Protein AF-A0AAN7VE85-F1 (afdb_monomer)

InterPro domains:
  IPR000631 ATP/ADP-dependent (S)-NAD(P)H-hydrate dehydratase [PS51383] (1-93)
  IPR029056 Ribokinase-like [G3DSA:3.40.1190.20] (1-93)
  IPR029056 Ribokinase-like [SSF53613] (7-92)

Nearest PDB structures (foldseek):
  6efx-assembly1_A  TM=7.517E-01  e=6.570E-04  Cryptococcus neoformans H99
  6efw-assembly1_A  TM=7.274E-01  e=9.504E-04  Cryptococcus neoformans H99
  7zd6-assembly1_o  TM=4.239E-01  e=7.136E+00  Ovis aries
  7zdm-assembly1_o  TM=4.217E-01  e=6.710E+00  Ovis aries

Sequence (97 aa):
MDYAKTIKVVGGGSGRRCGGQGDLLSGALATFYTWALQHGMEPDVPHDDRAMIACFAACRLTRECNARGFLKKGRGMVCSDMIEEIPYVFRDQFELH

Solvent-accessible surface area (backbone atoms only — not comparable to full-atom values): 5718 Å² total; per-residue (Å²): 132,84,75,79,86,77,84,82,86,77,80,61,40,63,97,73,83,44,74,60,51,66,56,55,32,52,53,40,24,54,51,42,33,52,55,44,63,69,53,69,82,61,96,84,62,93,67,90,52,46,66,59,52,13,49,50,52,16,52,51,52,47,22,39,14,37,27,55,25,32,74,76,44,47,91,73,41,46,38,68,50,25,58,72,32,42,68,62,48,44,42,75,74,75,63,74,128

Organism: NCBI:txid417401

Radius of gyration: 15.01 Å; Cα contacts (8 Å, |Δi|>4): 90; chains: 1; bounding box: 34×30×45 Å

Mean predicted aligned error: 4.86 Å

Foldseek 3Di:
DDDPDDDDADDFADPEDAPCLVVQLVVQLVVQLVVLVVPPDDPPDPDDCSSVVSNNRSVQLSRNLNRVLCVVQPNNRHVVSSVVCNVVSCCVPPVDD

Structure (mmCIF, N/CA/C/O backbone):
data_AF-A0AAN7VE85-F1
#
_entry.id   AF-A0AAN7VE85-F1
#
loop_
_atom_site.group_PDB
_atom_site.id
_atom_site.type_symbol
_atom_site.label_atom_id
_atom_site.label_alt_id
_atom_site.label_comp_id
_atom_site.label_asym_id
_atom_site.label_entity_id
_atom_site.label_seq_id
_atom_site.pdbx_PDB_ins_code
_atom_site.Cartn_x
_atom_site.Cartn_y
_atom_site.Cartn_z
_atom_site.occupancy
_atom_site.B_iso_or_equiv
_atom_site.auth_seq_id
_atom_site.auth_comp_id
_atom_site.auth_asym_id
_atom_site.auth_atom_id
_atom_site.pdbx_PDB_model_num
ATOM 1 N N . MET A 1 1 ? -3.638 1.507 -32.297 1.00 38.88 1 MET A N 1
ATOM 2 C CA . MET A 1 1 ? -4.084 2.079 -31.012 1.00 38.88 1 MET A CA 1
ATOM 3 C C . MET A 1 1 ? -4.008 0.954 -30.008 1.00 38.88 1 MET A C 1
ATOM 5 O O . MET A 1 1 ? -4.843 0.061 -30.075 1.00 38.88 1 MET A O 1
ATOM 9 N N . ASP A 1 2 ? -2.963 0.933 -29.184 1.00 50.06 2 ASP A N 1
ATOM 10 C CA . ASP A 1 2 ? -2.843 -0.060 -28.122 1.00 50.06 2 ASP A CA 1
ATOM 11 C C . ASP A 1 2 ? -4.017 0.091 -27.160 1.00 50.06 2 ASP A C 1
ATOM 13 O O . ASP A 1 2 ? -4.265 1.163 -26.605 1.00 50.06 2 ASP A O 1
ATOM 17 N N . TYR A 1 3 ? -4.784 -0.984 -27.017 1.00 51.22 3 TYR A N 1
ATOM 18 C CA . TYR A 1 3 ? -5.818 -1.090 -26.003 1.00 51.22 3 TYR A CA 1
ATOM 19 C C . TYR A 1 3 ? -5.121 -0.918 -24.649 1.00 51.22 3 TYR A C 1
ATOM 21 O O . TYR A 1 3 ? -4.214 -1.685 -24.331 1.00 51.22 3 TYR A O 1
ATOM 29 N N . ALA A 1 4 ? -5.492 0.094 -23.862 1.00 67.06 4 ALA A N 1
ATOM 30 C CA . ALA A 1 4 ? -4.892 0.311 -22.549 1.00 67.06 4 ALA A CA 1
ATOM 31 C C . ALA A 1 4 ? -5.040 -0.967 -21.698 1.00 67.06 4 ALA A C 1
ATOM 33 O O . ALA A 1 4 ? -6.150 -1.326 -21.287 1.00 67.06 4 ALA A O 1
ATOM 34 N N . LYS A 1 5 ? -3.929 -1.681 -21.465 1.00 75.69 5 LYS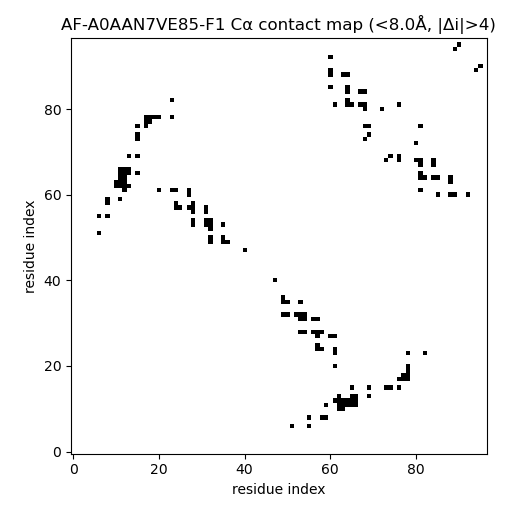 A N 1
ATOM 35 C CA . LYS A 1 5 ? -3.886 -2.917 -20.673 1.00 75.69 5 LYS A CA 1
ATOM 36 C C . LYS A 1 5 ? -4.364 -2.597 -19.259 1.00 75.69 5 LYS A C 1
ATOM 38 O O . LYS A 1 5 ? -3.665 -1.958 -18.481 1.00 75.69 5 LYS A O 1
ATOM 43 N N . THR A 1 6 ? -5.586 -3.012 -18.940 1.00 85.38 6 THR A N 1
ATOM 44 C CA . THR A 1 6 ? -6.225 -2.727 -17.652 1.00 85.38 6 THR A CA 1
ATOM 45 C C . THR A 1 6 ? -6.223 -3.984 -16.799 1.00 85.38 6 THR A C 1
ATOM 47 O O . THR A 1 6 ? -6.744 -5.017 -17.214 1.00 85.38 6 THR A O 1
ATOM 50 N N . ILE A 1 7 ? -5.679 -3.890 -15.585 1.00 88.81 7 ILE A N 1
ATOM 51 C CA . ILE A 1 7 ? -5.706 -4.978 -14.605 1.00 88.81 7 ILE A CA 1
ATOM 52 C C . ILE A 1 7 ? -6.652 -4.583 -13.475 1.00 88.81 7 ILE A C 1
ATOM 54 O O . ILE A 1 7 ? -6.475 -3.554 -12.822 1.00 88.81 7 ILE A O 1
ATOM 58 N N . LYS A 1 8 ? -7.673 -5.408 -13.233 1.00 90.38 8 LYS A N 1
ATOM 59 C CA . LYS A 1 8 ? -8.623 -5.197 -12.139 1.00 90.38 8 LYS A CA 1
ATOM 60 C C . LYS A 1 8 ? -8.128 -5.904 -10.883 1.00 90.38 8 LYS A C 1
ATOM 62 O O . LYS A 1 8 ? -8.006 -7.124 -10.859 1.00 90.38 8 LYS A O 1
ATOM 67 N N . VAL A 1 9 ? -7.936 -5.150 -9.806 1.00 90.44 9 VAL A N 1
ATOM 68 C CA . VAL A 1 9 ? -7.691 -5.737 -8.483 1.00 90.44 9 VAL A CA 1
ATOM 69 C C . VAL A 1 9 ? -9.019 -6.250 -7.921 1.00 90.44 9 VAL A C 1
ATOM 71 O O . VAL A 1 9 ? -9.969 -5.483 -7.740 1.00 90.44 9 VAL A O 1
ATOM 74 N N . VAL A 1 10 ? -9.108 -7.545 -7.629 1.00 88.88 10 VAL A N 1
ATOM 75 C CA . VAL A 1 10 ? -10.300 -8.182 -7.039 1.00 88.88 10 VAL A CA 1
ATOM 76 C C . VAL A 1 10 ? -10.081 -8.386 -5.537 1.00 88.88 10 VAL A C 1
ATOM 78 O O . VAL A 1 10 ? -8.961 -8.655 -5.118 1.00 88.88 10 VAL A O 1
ATOM 81 N N . GLY A 1 11 ? -11.135 -8.246 -4.726 1.00 87.38 11 GLY A N 1
ATOM 82 C CA . GLY A 1 11 ? -11.080 -8.451 -3.268 1.00 87.38 11 GLY A CA 1
ATOM 83 C C . GLY A 1 11 ? -10.386 -7.331 -2.476 1.00 87.38 11 GLY A C 1
ATOM 84 O O . GLY A 1 11 ? -9.729 -6.467 -3.048 1.00 87.38 11 GLY A O 1
ATOM 85 N N . GLY A 1 12 ? -10.571 -7.325 -1.156 1.00 88.88 12 GLY A N 1
ATOM 86 C CA . GLY A 1 12 ? -10.065 -6.279 -0.262 1.00 88.88 12 GLY A CA 1
ATOM 87 C C . GLY A 1 12 ? -10.825 -4.946 -0.354 1.00 88.88 12 GLY A C 1
ATOM 88 O O . GLY A 1 12 ? -11.741 -4.750 -1.161 1.00 88.88 12 GLY A O 1
ATOM 89 N N . GLY A 1 13 ? -10.404 -3.987 0.460 1.00 90.88 13 GLY A N 1
ATOM 90 C CA . GLY A 1 13 ? -11.058 -2.702 0.667 1.00 90.88 13 GLY A CA 1
ATOM 91 C C . GLY A 1 13 ? -12.355 -2.815 1.470 1.00 90.88 13 GLY A C 1
ATOM 92 O O . GLY A 1 13 ? -12.807 -3.895 1.841 1.00 90.88 13 GLY A O 1
ATOM 93 N N . SER A 1 14 ? -12.973 -1.669 1.714 1.00 92.00 14 SER A N 1
ATOM 94 C CA . SER A 1 14 ? -14.245 -1.532 2.416 1.00 92.00 14 SER A CA 1
ATOM 95 C C . SER A 1 14 ? -14.963 -0.263 1.947 1.00 92.00 14 SER A C 1
ATOM 97 O O . SER A 1 14 ? -14.413 0.543 1.192 1.00 92.00 14 SER A O 1
ATOM 99 N N . GLY A 1 15 ? -16.190 -0.045 2.428 1.00 89.62 15 GLY A N 1
ATOM 100 C CA . GLY A 1 15 ? -16.916 1.211 2.208 1.00 89.62 15 GLY A CA 1
ATOM 101 C C . GLY A 1 15 ? -16.329 2.418 2.958 1.00 89.62 15 GLY A C 1
ATOM 102 O O . GLY A 1 15 ? -16.837 3.530 2.815 1.00 89.62 15 GLY A O 1
ATOM 103 N N . ARG A 1 16 ? -15.283 2.233 3.777 1.00 90.19 16 ARG A N 1
ATOM 104 C CA . ARG A 1 16 ? -14.698 3.293 4.603 1.00 90.19 16 ARG A CA 1
ATOM 105 C C . ARG A 1 16 ? -13.554 4.004 3.887 1.00 90.19 16 ARG A C 1
ATOM 107 O O . ARG A 1 16 ? -12.591 3.385 3.438 1.00 90.19 16 ARG A O 1
ATOM 114 N N . ARG A 1 17 ? -13.639 5.339 3.859 1.00 87.62 17 ARG A N 1
ATOM 115 C CA . ARG A 1 17 ?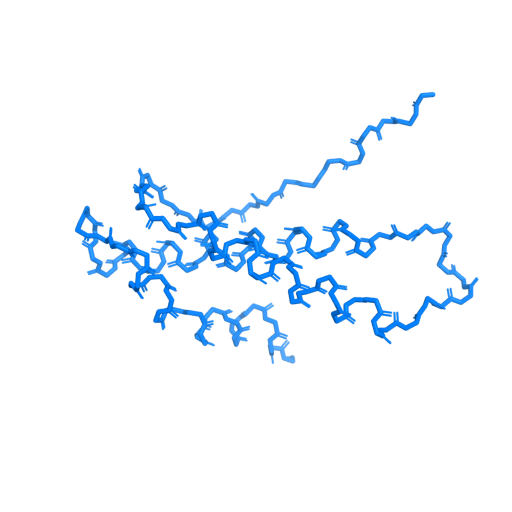 -12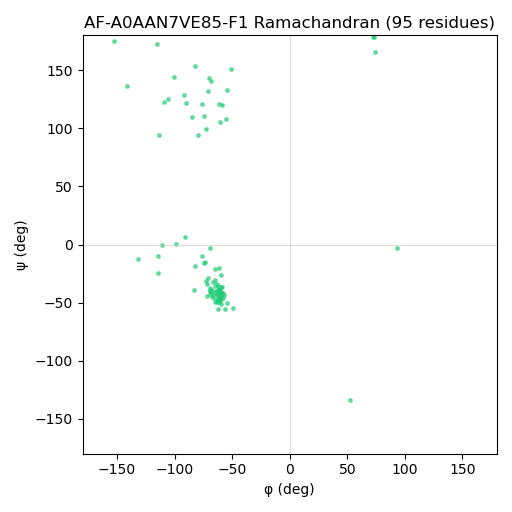.604 6.240 3.331 1.00 87.62 17 ARG A CA 1
ATOM 116 C C . ARG A 1 17 ? -11.966 7.094 4.430 1.00 87.62 17 ARG A C 1
ATOM 118 O O . ARG A 1 17 ? -12.505 8.146 4.761 1.00 87.62 17 ARG A O 1
ATOM 125 N N . CYS A 1 18 ? -10.848 6.670 5.010 1.00 89.38 18 CYS A N 1
ATOM 126 C CA . CYS A 1 18 ? -10.074 7.523 5.917 1.00 89.38 18 CYS A CA 1
ATOM 127 C C . CYS A 1 18 ? -9.135 8.477 5.150 1.00 89.38 18 CYS A C 1
ATOM 129 O O . CYS A 1 18 ? -8.748 8.210 4.008 1.00 89.38 18 CYS A O 1
ATOM 131 N N . GLY A 1 19 ? -8.806 9.619 5.764 1.00 94.25 19 GLY A N 1
ATOM 132 C CA . GLY A 1 19 ? -7.779 10.529 5.247 1.00 94.25 19 GLY A CA 1
ATOM 133 C C . GLY A 1 19 ? -6.396 9.885 5.366 1.00 94.25 19 GLY A C 1
ATOM 134 O O . GLY A 1 19 ? -6.150 9.191 6.347 1.00 94.25 19 GLY A O 1
ATOM 135 N N . GLY A 1 20 ? -5.534 10.072 4.364 1.00 94.19 20 GLY A N 1
ATOM 136 C CA . GLY A 1 20 ? -4.178 9.501 4.315 1.00 94.19 20 GLY A CA 1
ATOM 137 C C . GLY A 1 20 ? -4.041 8.155 3.587 1.00 94.19 20 GLY A C 1
ATOM 138 O O . GLY A 1 20 ? -2.937 7.654 3.416 1.00 94.19 20 GLY A O 1
ATOM 139 N N . GLN A 1 21 ? -5.133 7.547 3.107 1.00 94.88 21 GLN 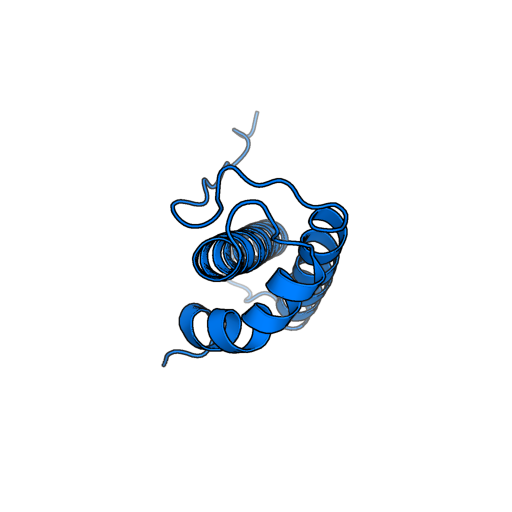A N 1
ATOM 140 C CA . GLN A 1 21 ? -5.048 6.274 2.362 1.00 94.88 21 GLN A CA 1
ATOM 141 C C . GLN A 1 21 ? -4.307 6.392 1.028 1.00 94.88 21 GLN A C 1
ATOM 143 O O . GLN A 1 21 ? -3.717 5.419 0.566 1.00 94.88 21 GLN A O 1
ATOM 148 N N . GLY A 1 22 ? -4.383 7.566 0.393 1.00 96.44 22 GLY A N 1
ATOM 149 C CA . GLY A 1 22 ? -3.641 7.851 -0.832 1.00 96.44 22 GLY A CA 1
ATOM 150 C C . GLY A 1 22 ? -2.134 7.859 -0.591 1.00 96.44 22 GLY A C 1
ATOM 151 O O . GLY A 1 22 ? -1.401 7.361 -1.435 1.00 96.44 22 GLY A O 1
ATOM 152 N N . ASP A 1 23 ? -1.699 8.330 0.581 1.00 97.81 23 ASP A N 1
ATOM 153 C CA . ASP A 1 23 ? -0.288 8.350 0.976 1.00 97.81 23 ASP A CA 1
ATOM 154 C C . ASP A 1 23 ? 0.236 6.933 1.224 1.00 97.81 23 ASP A C 1
ATOM 156 O O . ASP A 1 23 ? 1.335 6.587 0.798 1.00 97.81 23 ASP A O 1
ATOM 160 N N . LEU A 1 24 ? -0.585 6.070 1.838 1.00 97.12 24 LEU A N 1
ATOM 161 C CA . LEU A 1 24 ? -0.250 4.651 1.963 1.00 97.12 24 LEU A CA 1
ATOM 162 C C . LEU A 1 24 ? -0.087 3.992 0.584 1.00 97.12 24 LEU A C 1
ATOM 164 O O . LEU A 1 24 ? 0.859 3.236 0.368 1.00 97.12 24 LEU A O 1
ATOM 168 N N . LEU A 1 25 ? -1.003 4.272 -0.349 1.00 97.75 25 LEU A N 1
ATOM 169 C CA . LEU A 1 25 ? -0.947 3.726 -1.705 1.00 97.75 25 LEU A CA 1
ATOM 170 C C . LEU A 1 25 ? 0.278 4.222 -2.477 1.00 97.75 25 LEU A C 1
ATOM 172 O O . LEU A 1 25 ? 0.960 3.419 -3.110 1.00 97.75 25 LEU A O 1
ATOM 176 N N . SER A 1 26 ? 0.552 5.527 -2.449 1.00 98.00 26 SER A N 1
ATOM 177 C CA . SER A 1 26 ? 1.675 6.121 -3.179 1.00 98.00 26 SER A CA 1
ATOM 178 C C . SER A 1 26 ? 3.020 5.680 -2.604 1.00 98.00 26 SER A C 1
ATOM 180 O O . SER A 1 26 ? 3.922 5.356 -3.375 1.00 98.00 26 SER A O 1
ATOM 182 N N . GLY A 1 27 ? 3.132 5.573 -1.276 1.00 98.12 27 GLY A N 1
ATOM 183 C CA . GLY A 1 27 ? 4.303 5.011 -0.606 1.00 98.12 27 GLY A CA 1
ATOM 184 C C . GLY A 1 27 ? 4.557 3.563 -1.022 1.00 98.12 27 GLY A C 1
ATOM 185 O O . GLY A 1 27 ? 5.648 3.240 -1.486 1.00 98.12 27 GLY A O 1
ATOM 186 N N . ALA A 1 28 ? 3.530 2.708 -0.956 1.00 98.19 28 ALA A N 1
ATOM 187 C CA . ALA A 1 28 ? 3.637 1.317 -1.394 1.00 98.19 28 ALA A CA 1
ATOM 188 C C . ALA A 1 28 ? 4.008 1.200 -2.882 1.00 98.19 28 ALA A C 1
ATOM 190 O O . ALA A 1 28 ? 4.865 0.395 -3.243 1.00 98.19 28 ALA A O 1
ATOM 191 N N . LEU A 1 29 ? 3.402 2.020 -3.746 1.00 98.38 29 LEU A N 1
ATOM 192 C CA . LEU A 1 29 ? 3.709 2.057 -5.177 1.00 98.38 29 LEU A CA 1
ATOM 193 C C . LEU A 1 29 ? 5.171 2.419 -5.433 1.00 98.38 29 LEU A C 1
ATOM 195 O O . LEU A 1 29 ? 5.836 1.729 -6.204 1.00 98.38 29 LEU A O 1
ATOM 199 N N . ALA A 1 30 ? 5.677 3.467 -4.782 1.00 98.25 30 ALA A N 1
ATOM 200 C CA . ALA A 1 30 ? 7.067 3.881 -4.927 1.00 98.25 30 ALA A CA 1
ATOM 201 C C . ALA A 1 30 ? 8.032 2.759 -4.509 1.00 98.25 30 ALA A C 1
ATOM 203 O O . ALA A 1 30 ? 8.995 2.479 -5.226 1.00 98.25 30 ALA A O 1
ATOM 204 N N . THR A 1 31 ? 7.743 2.073 -3.399 1.00 97.56 31 THR A N 1
ATOM 205 C CA . THR A 1 31 ? 8.534 0.931 -2.923 1.00 97.56 31 THR A CA 1
ATOM 206 C C . THR A 1 31 ? 8.522 -0.224 -3.922 1.00 97.56 31 THR A C 1
ATOM 208 O O . THR A 1 31 ? 9.586 -0.628 -4.390 1.00 97.56 31 THR A O 1
ATOM 211 N N . PHE A 1 32 ? 7.341 -0.717 -4.311 1.00 97.31 32 PHE A N 1
ATOM 212 C CA . PHE A 1 32 ? 7.235 -1.842 -5.244 1.00 97.31 32 PHE A CA 1
ATOM 213 C C . PHE A 1 32 ? 7.842 -1.527 -6.608 1.00 97.31 32 PHE A C 1
ATOM 215 O O . PHE A 1 32 ? 8.491 -2.386 -7.200 1.00 97.31 32 PHE A O 1
ATOM 222 N N . TYR A 1 33 ? 7.667 -0.302 -7.108 1.00 96.88 33 TYR A N 1
ATOM 223 C CA . TYR A 1 33 ? 8.235 0.082 -8.393 1.00 96.88 33 TYR A CA 1
ATOM 224 C C . TYR A 1 33 ? 9.760 0.161 -8.332 1.00 96.88 33 TYR A C 1
ATOM 226 O O . TYR A 1 33 ? 10.431 -0.350 -9.224 1.00 96.88 33 TYR A O 1
ATOM 234 N N . THR A 1 34 ? 10.320 0.705 -7.249 1.00 97.06 34 THR A N 1
ATOM 235 C CA . THR A 1 34 ? 11.775 0.726 -7.043 1.00 97.06 34 THR A CA 1
ATOM 236 C C . THR A 1 34 ? 12.352 -0.689 -7.009 1.00 97.06 34 THR A C 1
ATOM 238 O O . THR A 1 34 ? 13.336 -0.957 -7.693 1.00 97.06 34 THR A O 1
ATOM 241 N N . TRP A 1 35 ? 11.723 -1.614 -6.278 1.00 95.38 35 TRP A N 1
ATOM 242 C CA . TRP A 1 35 ? 12.153 -3.017 -6.249 1.00 95.38 35 TRP A CA 1
ATOM 243 C C . TRP A 1 35 ? 12.040 -3.692 -7.617 1.00 95.38 35 TRP A C 1
ATOM 245 O O . TRP A 1 35 ? 12.956 -4.397 -8.035 1.00 95.38 35 TRP A O 1
ATOM 255 N N . ALA A 1 36 ? 10.960 -3.428 -8.356 1.00 93.31 36 ALA A N 1
ATOM 256 C CA . ALA A 1 36 ? 10.795 -3.950 -9.708 1.00 93.31 36 ALA A CA 1
ATOM 257 C C . ALA A 1 36 ? 11.883 -3.433 -10.664 1.00 93.31 36 ALA A C 1
ATOM 259 O O . ALA A 1 36 ? 12.338 -4.177 -11.524 1.00 93.31 36 ALA A O 1
ATOM 260 N N . LEU A 1 37 ? 12.329 -2.181 -10.518 1.00 92.19 37 LEU A N 1
ATOM 261 C CA . LEU A 1 37 ? 13.421 -1.620 -11.320 1.00 92.19 37 LEU A CA 1
ATOM 262 C C . LEU A 1 37 ? 14.796 -2.209 -10.964 1.00 92.19 37 LEU A C 1
ATOM 264 O O . LEU A 1 37 ? 15.668 -2.254 -11.831 1.00 92.19 37 LEU A O 1
ATOM 268 N N . GLN A 1 38 ? 14.995 -2.649 -9.717 1.00 92.38 38 GLN A N 1
ATOM 269 C CA . GLN A 1 38 ? 16.239 -3.285 -9.259 1.00 92.38 38 GLN A CA 1
ATOM 270 C C . GLN A 1 38 ? 16.412 -4.705 -9.809 1.00 92.38 38 GLN A C 1
ATOM 272 O O . GLN A 1 38 ? 17.539 -5.126 -10.066 1.00 92.38 38 GLN A O 1
ATOM 277 N N . HIS A 1 39 ? 15.311 -5.423 -10.036 1.00 83.62 39 HIS A N 1
ATOM 278 C CA . HIS A 1 39 ? 15.319 -6.625 -10.861 1.00 83.62 39 HIS A CA 1
ATOM 279 C C . HIS A 1 39 ? 15.475 -6.197 -12.327 1.00 83.62 39 HIS A C 1
ATOM 281 O O . HIS A 1 39 ? 14.532 -5.722 -12.961 1.00 83.62 39 HIS A O 1
ATOM 287 N N . GLY A 1 40 ? 16.701 -6.284 -12.852 1.00 76.94 40 GLY A N 1
ATOM 288 C CA . GLY A 1 40 ? 16.986 -5.991 -14.259 1.00 76.94 40 GLY A CA 1
ATOM 289 C C . GLY A 1 40 ? 16.043 -6.751 -15.198 1.00 76.94 40 GLY A C 1
ATOM 290 O O . GLY A 1 40 ? 15.551 -7.823 -14.852 1.00 76.94 40 GLY A O 1
ATOM 291 N N . MET A 1 41 ? 15.762 -6.191 -16.377 1.00 78.31 41 MET A N 1
ATOM 292 C CA . MET A 1 41 ? 14.906 -6.885 -17.341 1.00 78.31 41 MET A CA 1
ATOM 293 C C . MET A 1 41 ? 15.645 -8.083 -17.928 1.00 78.31 41 MET A C 1
ATOM 295 O O . MET A 1 41 ? 16.790 -7.945 -18.366 1.00 78.31 41 MET A O 1
ATOM 299 N N . GLU A 1 42 ? 14.983 -9.235 -17.964 1.00 78.38 42 GLU A N 1
ATOM 300 C CA . GLU A 1 42 ? 15.513 -10.387 -18.681 1.00 78.38 42 GLU A CA 1
ATOM 301 C C . GLU A 1 42 ? 15.444 -10.131 -20.202 1.00 78.38 42 GLU A C 1
ATOM 303 O O . GLU A 1 42 ? 14.507 -9.473 -20.672 1.00 78.38 42 GLU A O 1
ATOM 308 N N . PRO A 1 43 ? 16.440 -10.586 -20.987 1.00 77.62 43 PRO A N 1
ATOM 309 C CA . PRO A 1 43 ? 16.557 -10.252 -22.413 1.00 77.62 43 PRO A CA 1
ATOM 310 C C . PRO A 1 43 ? 15.379 -10.722 -23.279 1.00 77.62 43 PRO A C 1
ATOM 312 O O . PRO A 1 43 ? 15.197 -10.239 -24.394 1.00 77.62 43 PRO A O 1
ATOM 315 N N . ASP A 1 44 ? 14.615 -11.689 -22.784 1.00 81.50 44 ASP A N 1
ATOM 316 C CA . ASP A 1 44 ? 13.506 -12.377 -23.435 1.00 81.50 44 ASP A CA 1
ATOM 317 C C . ASP A 1 44 ? 12.125 -11.833 -23.038 1.00 81.50 44 ASP A C 1
ATOM 319 O O . ASP A 1 44 ? 11.118 -12.298 -23.574 1.00 81.50 44 ASP A O 1
ATOM 323 N N . VAL A 1 45 ? 12.051 -10.818 -22.168 1.00 76.25 45 VAL A N 1
ATOM 324 C CA . VAL A 1 45 ? 10.791 -10.152 -21.808 1.00 76.25 45 VAL A CA 1
ATOM 325 C C . VAL A 1 45 ? 10.471 -9.054 -22.838 1.00 76.25 45 VAL A C 1
ATOM 327 O O . VAL A 1 45 ? 11.129 -8.013 -22.860 1.00 76.25 45 VAL A O 1
ATOM 330 N N . PRO A 1 46 ? 9.441 -9.226 -23.691 1.00 73.69 46 PRO A N 1
ATOM 331 C CA . PRO A 1 46 ? 9.176 -8.319 -24.813 1.00 73.69 46 PRO A CA 1
ATOM 332 C C . PRO A 1 46 ? 8.572 -6.968 -24.396 1.00 73.69 46 PRO A C 1
ATOM 334 O O . PRO A 1 46 ? 8.566 -6.028 -25.195 1.00 73.69 46 PRO A O 1
ATOM 337 N N . HIS A 1 47 ? 8.048 -6.853 -23.169 1.00 80.19 47 HIS A N 1
ATOM 338 C CA . HIS A 1 47 ? 7.357 -5.661 -22.674 1.00 80.19 47 HIS A CA 1
ATOM 339 C C . HIS A 1 47 ? 7.692 -5.363 -21.210 1.00 80.19 47 HIS A C 1
ATOM 341 O O . HIS A 1 47 ? 7.660 -6.252 -20.362 1.00 80.19 47 HIS A O 1
ATOM 347 N N . ASP A 1 48 ? 7.939 -4.090 -20.899 1.00 86.19 48 ASP A N 1
ATOM 348 C CA . ASP A 1 48 ? 8.165 -3.637 -19.527 1.00 86.19 48 ASP A CA 1
ATOM 349 C C . ASP A 1 48 ? 6.836 -3.466 -18.772 1.00 86.19 48 ASP A C 1
ATOM 351 O O . ASP A 1 48 ? 6.182 -2.424 -18.832 1.00 86.19 48 ASP A O 1
ATOM 355 N N . ASP A 1 49 ? 6.434 -4.508 -18.045 1.00 88.62 49 ASP A N 1
ATOM 356 C CA . ASP A 1 49 ? 5.232 -4.509 -17.206 1.00 88.62 49 ASP A CA 1
ATOM 357 C C . ASP A 1 49 ? 5.505 -4.065 -15.750 1.00 88.62 49 ASP A C 1
ATOM 359 O O . ASP A 1 49 ? 4.597 -4.106 -14.913 1.00 88.62 49 ASP A O 1
ATOM 363 N N . ARG A 1 50 ? 6.722 -3.611 -15.403 1.00 91.12 50 ARG A N 1
ATOM 364 C CA . ARG A 1 50 ? 7.113 -3.328 -14.003 1.00 91.12 50 ARG A CA 1
ATOM 365 C C . ARG A 1 50 ? 6.217 -2.294 -13.332 1.00 91.12 50 ARG A C 1
ATOM 367 O O . ARG A 1 50 ? 5.808 -2.480 -12.186 1.00 91.12 50 ARG A O 1
ATOM 374 N N . ALA A 1 51 ? 5.858 -1.234 -14.055 1.00 92.44 51 ALA A N 1
ATOM 375 C CA . ALA A 1 51 ? 4.941 -0.212 -13.552 1.00 92.44 51 ALA A CA 1
ATOM 376 C C . ALA A 1 51 ? 3.545 -0.791 -13.263 1.00 92.44 51 ALA A C 1
ATOM 378 O O . ALA A 1 51 ? 2.940 -0.471 -12.239 1.00 92.44 51 ALA A O 1
ATOM 379 N N . MET A 1 52 ? 3.048 -1.684 -14.124 1.00 92.44 52 MET A N 1
ATOM 380 C CA . MET A 1 52 ? 1.746 -2.333 -13.947 1.00 92.44 52 MET A CA 1
ATOM 381 C C . MET A 1 52 ? 1.751 -3.308 -12.769 1.00 92.44 52 MET A C 1
ATOM 383 O O . MET A 1 52 ? 0.809 -3.307 -11.973 1.00 92.44 52 MET A O 1
ATOM 387 N N . ILE A 1 53 ? 2.819 -4.096 -12.620 1.00 92.62 53 ILE A N 1
ATOM 388 C CA . ILE A 1 53 ? 3.009 -5.020 -11.494 1.00 92.62 53 ILE A CA 1
ATOM 389 C C . ILE A 1 53 ? 3.067 -4.240 -10.177 1.00 92.62 53 ILE A C 1
ATOM 391 O O . ILE A 1 53 ? 2.34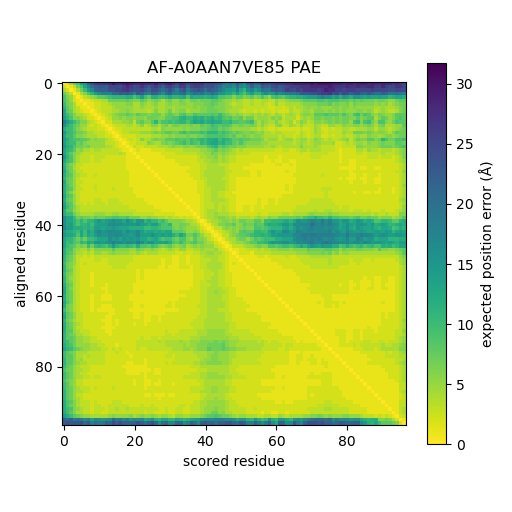5 -4.570 -9.235 1.00 92.62 53 ILE A O 1
ATOM 395 N N . ALA A 1 54 ? 3.850 -3.159 -10.126 1.00 95.69 54 ALA A N 1
ATOM 396 C CA . ALA A 1 54 ? 3.951 -2.307 -8.946 1.00 95.69 54 ALA A CA 1
ATOM 397 C C . ALA A 1 54 ? 2.608 -1.648 -8.587 1.00 95.69 54 ALA A C 1
ATOM 399 O O . ALA A 1 54 ? 2.202 -1.670 -7.424 1.00 95.69 54 ALA A O 1
ATOM 400 N N . CYS A 1 55 ? 1.872 -1.132 -9.580 1.00 96.06 55 CYS A N 1
ATOM 401 C CA . CYS A 1 55 ? 0.520 -0.598 -9.385 1.00 96.06 55 CYS A CA 1
ATOM 402 C C . CYS A 1 55 ? -0.433 -1.647 -8.806 1.00 96.06 55 CYS A C 1
ATOM 404 O O . CYS A 1 55 ? -1.176 -1.354 -7.865 1.00 96.06 55 CYS A O 1
ATOM 406 N N . PHE A 1 56 ? -0.411 -2.866 -9.347 1.00 95.88 56 PHE A N 1
ATOM 407 C CA . PHE A 1 56 ? -1.249 -3.960 -8.869 1.00 95.88 56 PHE A CA 1
ATOM 408 C C . PHE A 1 56 ? -0.915 -4.334 -7.420 1.00 95.88 56 PHE A C 1
ATOM 410 O O . PHE A 1 56 ? -1.822 -4.390 -6.586 1.00 95.88 56 PHE A O 1
ATOM 417 N N . ALA A 1 57 ? 0.370 -4.534 -7.109 1.00 96.44 57 ALA A N 1
ATOM 418 C CA . ALA A 1 57 ? 0.841 -4.895 -5.774 1.00 96.44 57 ALA A CA 1
ATOM 419 C C . ALA A 1 57 ? 0.488 -3.821 -4.733 1.00 96.44 57 ALA A C 1
ATOM 421 O O . ALA A 1 57 ? -0.095 -4.137 -3.694 1.00 96.44 57 ALA A O 1
ATOM 422 N N . ALA A 1 58 ? 0.732 -2.545 -5.047 1.00 97.81 58 ALA A N 1
ATOM 423 C CA . ALA A 1 58 ? 0.383 -1.423 -4.178 1.00 97.81 58 ALA A CA 1
ATOM 424 C C . ALA A 1 58 ? -1.128 -1.352 -3.918 1.00 97.81 58 ALA A C 1
ATOM 426 O O . ALA A 1 58 ? -1.566 -1.287 -2.769 1.00 97.81 58 ALA A O 1
ATOM 427 N N . CYS A 1 59 ? -1.945 -1.450 -4.973 1.00 96.94 59 CYS A N 1
ATOM 428 C CA . CYS A 1 59 ? -3.399 -1.465 -4.834 1.00 96.94 59 CYS A CA 1
ATOM 429 C C . CYS A 1 59 ? -3.883 -2.654 -3.996 1.00 96.94 59 CYS A C 1
ATOM 431 O O . CYS A 1 59 ? -4.809 -2.501 -3.196 1.00 96.94 59 CYS A O 1
ATOM 433 N N . ARG A 1 60 ? -3.285 -3.837 -4.172 1.00 97.06 60 ARG A N 1
ATOM 434 C CA . ARG A 1 60 ? -3.630 -5.040 -3.410 1.00 97.06 60 ARG A CA 1
ATOM 435 C C . ARG A 1 60 ? -3.304 -4.866 -1.927 1.00 97.06 60 ARG A C 1
ATOM 437 O O . ARG A 1 60 ? -4.197 -5.072 -1.108 1.00 97.06 60 ARG A O 1
ATOM 444 N N . LEU A 1 61 ? -2.089 -4.415 -1.604 1.00 97.75 61 LEU A N 1
ATOM 445 C CA . LEU A 1 61 ? -1.646 -4.139 -0.234 1.00 97.75 61 LEU A CA 1
ATOM 446 C C . LEU A 1 61 ? -2.579 -3.129 0.448 1.00 97.75 61 LEU A C 1
ATOM 448 O O . LEU A 1 61 ? -3.179 -3.436 1.475 1.00 97.75 61 LEU A O 1
ATOM 452 N N . THR A 1 62 ? -2.778 -1.949 -0.151 1.00 97.62 62 THR A N 1
ATOM 453 C CA . THR A 1 62 ? -3.606 -0.885 0.442 1.00 97.62 62 THR A CA 1
ATOM 454 C C . THR A 1 62 ? -5.047 -1.333 0.667 1.00 97.62 62 THR A C 1
ATOM 456 O O . THR A 1 62 ? -5.642 -1.022 1.702 1.00 97.62 62 THR A O 1
ATOM 459 N N . ARG A 1 63 ? -5.636 -2.059 -0.290 1.00 97.19 63 ARG A N 1
ATOM 460 C CA . ARG A 1 63 ? -7.008 -2.555 -0.153 1.00 97.19 63 ARG A CA 1
ATOM 461 C C . ARG A 1 63 ? -7.115 -3.593 0.952 1.00 97.19 63 ARG A C 1
ATOM 463 O O . ARG A 1 63 ? -8.056 -3.528 1.735 1.00 97.19 63 ARG A O 1
ATOM 470 N N . GLU A 1 64 ? -6.181 -4.522 1.045 1.00 97.38 64 GLU A N 1
ATOM 471 C CA . GLU A 1 64 ? -6.232 -5.553 2.077 1.00 97.38 64 GLU A CA 1
ATOM 472 C C . GLU A 1 64 ? -5.989 -4.966 3.481 1.00 97.38 64 GLU A C 1
ATOM 474 O O . GLU A 1 64 ? -6.749 -5.267 4.401 1.00 97.38 64 GLU A O 1
ATOM 479 N N . CYS A 1 65 ? -5.061 -4.010 3.628 1.00 97.88 65 CYS A N 1
ATOM 480 C CA . CYS A 1 65 ? -4.900 -3.225 4.861 1.00 97.88 65 CYS A CA 1
ATOM 481 C C . CYS A 1 65 ? -6.198 -2.501 5.250 1.00 97.88 65 CYS A C 1
ATOM 483 O O . CYS A 1 65 ? -6.605 -2.524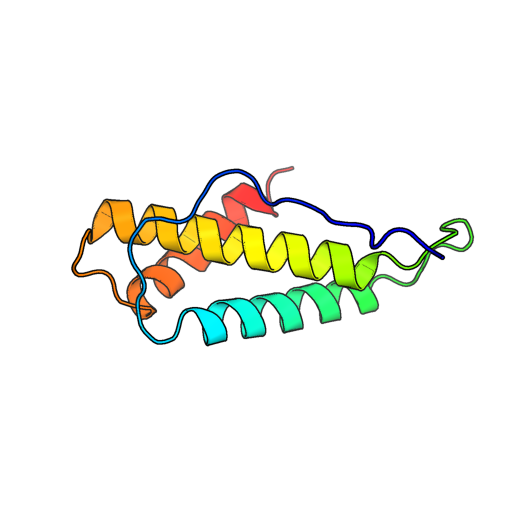 6.410 1.00 97.88 65 CYS A O 1
ATOM 485 N N . ASN A 1 66 ? -6.887 -1.891 4.280 1.00 97.75 66 ASN A N 1
ATOM 486 C CA . ASN A 1 66 ? -8.181 -1.251 4.515 1.00 97.75 66 ASN A CA 1
ATOM 487 C C . ASN A 1 66 ? -9.254 -2.259 4.959 1.00 97.75 66 ASN A C 1
ATOM 489 O O . ASN A 1 66 ? -9.999 -1.970 5.890 1.00 97.75 66 ASN A O 1
ATOM 493 N N . ALA A 1 67 ? -9.341 -3.432 4.325 1.00 97.56 67 ALA A N 1
ATOM 494 C CA . ALA A 1 67 ? -10.322 -4.453 4.692 1.00 97.56 67 ALA A CA 1
ATOM 495 C C . ALA A 1 67 ? -10.106 -4.957 6.124 1.00 97.56 67 ALA A C 1
ATOM 497 O O . ALA A 1 67 ? -11.056 -5.003 6.908 1.00 97.56 67 ALA A O 1
ATOM 498 N N . ARG A 1 68 ? -8.859 -5.282 6.484 1.00 97.44 68 ARG A N 1
ATOM 499 C CA . ARG A 1 68 ? -8.502 -5.775 7.822 1.00 97.44 68 ARG A CA 1
ATOM 500 C C . ARG A 1 68 ? -8.671 -4.703 8.893 1.00 97.44 68 ARG A C 1
ATOM 502 O O . ARG A 1 68 ? -9.302 -4.965 9.917 1.00 97.44 68 ARG A O 1
ATOM 509 N N . GLY A 1 69 ? -8.205 -3.482 8.632 1.00 97.44 69 GLY A N 1
ATOM 510 C CA . GLY A 1 69 ? -8.410 -2.348 9.533 1.00 97.44 69 GLY A CA 1
ATOM 511 C C . GLY A 1 69 ? -9.899 -2.060 9.747 1.00 97.44 69 GLY A C 1
ATOM 512 O O . GLY A 1 69 ? -10.347 -1.858 10.878 1.00 97.44 69 GLY A O 1
ATOM 513 N N . PHE A 1 70 ? -10.706 -2.133 8.683 1.00 97.81 70 PHE A N 1
ATOM 514 C CA . PHE A 1 70 ? -12.145 -1.901 8.768 1.00 97.81 70 PHE A CA 1
ATOM 515 C C . PHE A 1 70 ? -12.856 -3.016 9.531 1.00 97.81 70 PHE A C 1
ATOM 517 O O . PHE A 1 70 ? -13.762 -2.728 10.308 1.00 97.81 70 PHE A O 1
ATOM 524 N N . LEU A 1 71 ? -12.430 -4.271 9.372 1.00 97.12 71 LEU A N 1
ATOM 525 C CA . LEU A 1 71 ? -12.961 -5.386 10.154 1.00 97.12 71 LEU A CA 1
ATOM 526 C C . LEU A 1 71 ? -12.752 -5.169 11.663 1.00 97.12 71 LEU A C 1
ATOM 528 O O . LEU A 1 71 ? -13.634 -5.501 12.450 1.00 97.12 71 LEU A O 1
ATOM 532 N N . LYS A 1 72 ? -11.621 -4.572 12.065 1.00 97.31 72 LYS A N 1
ATOM 533 C CA . LYS A 1 72 ? -11.280 -4.319 13.477 1.00 97.31 72 LYS A CA 1
ATOM 534 C C . LYS A 1 72 ? -11.916 -3.048 14.048 1.00 97.31 72 LYS A C 1
ATOM 536 O O . LYS A 1 72 ? -12.309 -3.030 15.211 1.00 97.31 72 LYS A O 1
ATOM 541 N N . LYS A 1 73 ? -11.981 -1.968 13.265 1.00 97.31 73 LYS A N 1
ATOM 542 C CA . LYS A 1 73 ? -12.324 -0.613 13.751 1.00 97.31 73 LYS A CA 1
ATOM 543 C C . LYS A 1 73 ? -13.642 -0.073 13.191 1.00 97.31 73 LYS A C 1
ATOM 545 O O . LYS A 1 73 ? -14.133 0.972 13.627 1.00 97.31 73 LYS A O 1
ATOM 550 N N . GLY A 1 74 ? -14.223 -0.753 12.204 1.00 95.75 74 GLY A N 1
ATOM 551 C CA . GLY A 1 74 ? -15.452 -0.354 11.531 1.00 9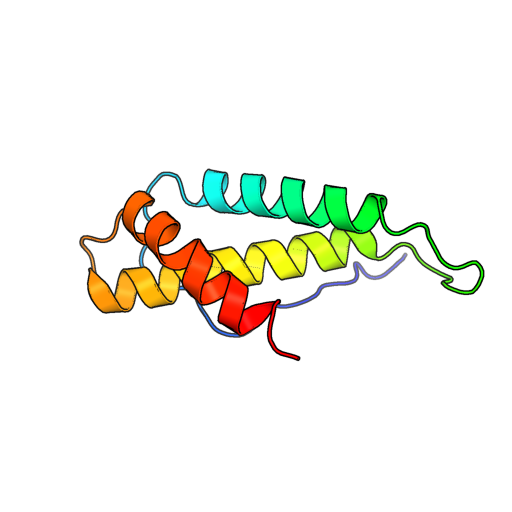5.75 74 GLY A CA 1
ATOM 552 C C . GLY A 1 74 ? -15.391 1.081 11.008 1.00 95.75 74 GLY A C 1
ATOM 553 O O . GLY A 1 74 ? -14.412 1.526 10.403 1.00 95.75 74 GLY A O 1
ATOM 554 N N . ARG A 1 75 ? -16.454 1.850 11.264 1.00 95.44 75 ARG A N 1
ATOM 555 C CA . ARG A 1 75 ? -16.550 3.252 10.820 1.00 95.44 75 ARG A CA 1
ATOM 556 C C . ARG A 1 75 ? -15.512 4.172 11.473 1.00 95.44 75 ARG A C 1
ATOM 558 O O . ARG A 1 75 ? -15.202 5.204 10.883 1.00 95.44 75 ARG A O 1
ATOM 565 N N . GLY A 1 76 ? -14.954 3.792 12.622 1.00 95.12 76 GLY A N 1
ATOM 566 C CA . GLY A 1 76 ? -13.924 4.555 13.329 1.00 95.12 76 GLY A CA 1
ATOM 567 C C . GLY A 1 76 ? -12.526 4.457 12.718 1.00 95.12 76 GLY A C 1
ATOM 568 O O . GLY A 1 76 ? -11.664 5.230 13.112 1.00 95.12 76 GLY A O 1
ATOM 569 N N . MET A 1 77 ? -12.306 3.562 11.746 1.00 97.50 77 MET A N 1
ATOM 570 C CA . MET A 1 77 ? -10.985 3.345 11.147 1.00 97.50 77 MET A CA 1
ATOM 571 C C . MET A 1 77 ? -10.366 4.647 10.612 1.00 97.50 77 MET A C 1
ATOM 573 O O . MET A 1 77 ? -11.013 5.396 9.864 1.00 97.50 77 MET A O 1
ATOM 577 N N . VAL A 1 78 ? -9.100 4.871 10.946 1.00 97.06 78 VAL A N 1
ATOM 578 C CA . VAL A 1 78 ? -8.212 5.920 10.426 1.00 97.06 78 VAL A CA 1
ATOM 579 C C . VAL A 1 78 ? -7.037 5.296 9.657 1.00 97.06 78 VAL A C 1
ATOM 581 O O . VAL A 1 78 ? -6.902 4.078 9.599 1.00 97.06 78 VAL A O 1
ATOM 584 N N . CYS A 1 79 ? -6.205 6.103 8.987 1.00 96.62 79 CYS A N 1
ATOM 585 C CA . CYS A 1 79 ? -5.104 5.555 8.178 1.00 96.62 79 CYS A CA 1
ATOM 586 C C . CYS A 1 79 ? -4.028 4.865 9.031 1.00 96.62 79 CYS A C 1
ATOM 588 O O . CYS A 1 79 ? -3.480 3.857 8.600 1.00 96.62 79 CYS A O 1
ATOM 590 N N . SER A 1 80 ? -3.781 5.321 10.264 1.00 97.31 80 SER A N 1
ATOM 591 C CA . SER A 1 80 ? -2.843 4.643 11.170 1.00 97.31 80 SER A CA 1
ATOM 592 C C . SER A 1 80 ? -3.255 3.200 11.467 1.00 97.31 80 SER A C 1
ATOM 594 O O . SER A 1 80 ? -2.392 2.331 11.475 1.00 97.31 80 SER A O 1
ATOM 596 N N . ASP A 1 81 ? -4.559 2.913 11.585 1.00 97.81 81 ASP A N 1
ATOM 597 C CA . ASP A 1 81 ? -5.041 1.533 11.737 1.00 97.81 81 ASP A CA 1
ATOM 598 C C . ASP A 1 81 ? -4.700 0.677 10.503 1.00 97.81 81 ASP A C 1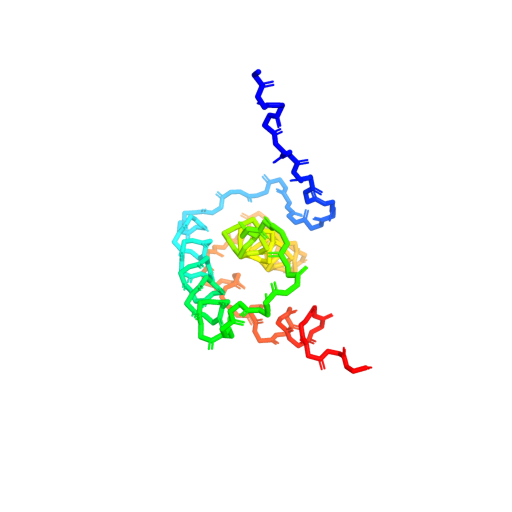
ATOM 600 O O . ASP A 1 81 ? -4.421 -0.506 10.625 1.00 97.81 81 ASP A O 1
ATOM 604 N N . MET A 1 82 ?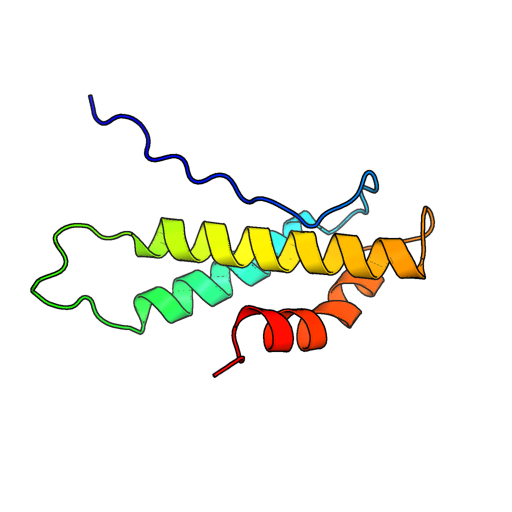 -4.701 1.259 9.296 1.00 98.06 82 MET A N 1
ATOM 605 C CA . MET A 1 82 ? -4.289 0.545 8.078 1.00 98.06 82 MET A CA 1
ATOM 606 C C . MET A 1 82 ? -2.779 0.301 8.036 1.00 98.06 82 MET A C 1
ATOM 608 O O . MET A 1 82 ? -2.347 -0.725 7.511 1.00 98.06 82 MET A O 1
ATOM 612 N N . ILE A 1 83 ? -1.984 1.228 8.579 1.00 98.06 83 ILE A N 1
ATOM 613 C CA . ILE A 1 83 ? -0.525 1.094 8.678 1.00 98.06 83 ILE A CA 1
ATOM 614 C C . ILE A 1 83 ? -0.158 -0.079 9.598 1.00 98.06 83 ILE A C 1
ATOM 616 O O . ILE A 1 83 ? 0.729 -0.859 9.257 1.00 98.06 83 ILE A O 1
ATOM 620 N N . GLU A 1 84 ? -0.883 -0.263 10.704 1.00 98.19 84 GLU A N 1
ATOM 621 C CA . GLU A 1 84 ? -0.705 -1.409 11.611 1.00 98.19 84 GLU A CA 1
ATOM 622 C C . GLU A 1 84 ? -0.936 -2.766 10.918 1.00 98.19 84 GLU A C 1
ATOM 624 O O . GLU A 1 84 ? -0.354 -3.773 11.324 1.00 98.19 84 GLU A O 1
ATOM 629 N N . GLU A 1 85 ? -1.736 -2.811 9.846 1.00 98.12 85 GLU A N 1
ATOM 630 C CA . GLU A 1 85 ? -1.994 -4.043 9.090 1.00 98.12 85 GLU A CA 1
ATOM 631 C C . GLU A 1 85 ? -0.903 -4.391 8.067 1.00 98.12 85 GLU A C 1
ATOM 633 O O . GLU A 1 85 ? -0.836 -5.546 7.642 1.00 98.12 85 GLU A O 1
ATOM 638 N N . ILE A 1 86 ? -0.050 -3.434 7.669 1.00 98.19 86 ILE A N 1
ATOM 639 C CA . ILE A 1 86 ? 0.975 -3.627 6.624 1.00 98.19 86 ILE A CA 1
ATOM 640 C C . ILE A 1 86 ? 1.810 -4.896 6.834 1.00 98.19 86 ILE A C 1
ATOM 642 O O . ILE A 1 86 ? 1.845 -5.693 5.900 1.00 98.19 86 ILE A O 1
ATOM 646 N N . PRO A 1 87 ? 2.459 -5.144 7.993 1.00 97.69 87 PRO A N 1
ATOM 647 C CA . PRO A 1 87 ? 3.334 -6.310 8.139 1.00 97.69 87 PRO A CA 1
ATOM 648 C C . PRO A 1 87 ? 2.587 -7.636 7.947 1.00 97.69 87 PRO A C 1
ATOM 650 O O . PRO A 1 87 ? 3.101 -8.555 7.317 1.00 97.69 87 PRO A O 1
ATOM 653 N N . TYR A 1 88 ? 1.348 -7.733 8.436 1.00 97.19 88 TYR A N 1
ATOM 654 C CA . TYR A 1 88 ? 0.550 -8.953 8.311 1.00 97.19 88 TYR A CA 1
ATOM 655 C C . TYR A 1 88 ? 0.078 -9.173 6.876 1.00 97.19 88 TYR A C 1
ATOM 657 O O . TYR A 1 88 ? 0.160 -10.284 6.364 1.00 97.19 88 TYR A O 1
ATOM 665 N N . VAL A 1 89 ? -0.412 -8.118 6.219 1.00 96.94 89 VAL A N 1
ATOM 666 C CA . VAL A 1 89 ? -0.841 -8.202 4.819 1.00 96.94 89 VAL A CA 1
ATOM 667 C C . VAL A 1 89 ? 0.343 -8.502 3.915 1.00 96.94 89 VAL A C 1
ATOM 669 O O . VAL A 1 89 ? 0.210 -9.310 3.000 1.00 96.94 89 VAL A O 1
ATOM 672 N N . PHE A 1 90 ? 1.485 -7.860 4.160 1.00 97.06 90 PHE A N 1
ATOM 673 C CA . PHE A 1 90 ? 2.668 -8.040 3.339 1.00 97.06 90 PHE A CA 1
ATOM 674 C C . PHE A 1 90 ? 3.131 -9.496 3.379 1.00 97.06 90 PHE A C 1
ATOM 676 O O . PHE A 1 90 ? 3.249 -10.127 2.329 1.00 97.06 90 PHE A O 1
ATOM 683 N N . ARG A 1 91 ? 3.248 -10.054 4.588 1.00 96.19 91 ARG A N 1
ATOM 684 C CA . ARG A 1 91 ? 3.557 -11.468 4.794 1.00 96.19 91 ARG A CA 1
ATOM 685 C C . ARG A 1 91 ? 2.590 -12.388 4.053 1.00 96.19 91 ARG A C 1
ATOM 687 O O . ARG A 1 91 ? 3.011 -13.250 3.290 1.00 96.19 91 ARG A O 1
ATOM 694 N N . ASP A 1 92 ? 1.289 -12.169 4.228 1.00 94.56 92 ASP A N 1
ATOM 695 C CA . ASP A 1 92 ? 0.257 -13.049 3.672 1.00 94.56 92 ASP A CA 1
ATOM 696 C C . ASP A 1 92 ? 0.078 -12.915 2.147 1.00 94.56 92 ASP A C 1
ATOM 698 O O . ASP A 1 92 ? -0.626 -13.725 1.547 1.00 94.56 92 ASP A O 1
ATOM 702 N N . GLN A 1 93 ? 0.595 -11.860 1.509 1.00 92.19 93 GLN A N 1
ATOM 703 C CA . GLN A 1 93 ? 0.399 -11.611 0.071 1.00 92.19 93 GLN A CA 1
ATOM 704 C C . GLN A 1 93 ? 1.685 -11.697 -0.753 1.00 92.19 93 GLN A C 1
ATOM 706 O O . GLN A 1 93 ? 1.588 -11.939 -1.954 1.00 92.19 93 GLN A O 1
ATOM 711 N N . PHE A 1 94 ? 2.856 -11.489 -0.145 1.00 93.62 94 PHE A N 1
ATOM 712 C CA . PHE A 1 94 ? 4.122 -11.353 -0.873 1.00 93.62 94 PHE A CA 1
ATOM 713 C C . PHE A 1 94 ? 5.268 -12.210 -0.314 1.00 93.62 94 PHE A C 1
ATOM 715 O O . PHE A 1 94 ? 6.272 -12.351 -1.002 1.00 93.62 94 PHE A O 1
ATOM 722 N N . GLU A 1 95 ? 5.137 -12.796 0.882 1.00 91.44 95 GLU A N 1
ATOM 723 C CA . GLU A 1 95 ? 6.194 -13.627 1.496 1.00 91.44 95 GLU A CA 1
ATOM 724 C C . GLU A 1 95 ? 5.840 -15.120 1.570 1.00 91.44 95 GLU A C 1
ATOM 726 O O . GLU A 1 95 ? 6.635 -15.920 2.060 1.00 91.44 95 GLU A O 1
ATOM 731 N N . LEU A 1 96 ? 4.655 -15.524 1.105 1.00 72.06 96 LEU A N 1
ATOM 732 C CA . LEU A 1 96 ? 4.279 -16.936 1.086 1.00 72.06 96 LEU A CA 1
ATOM 733 C C . LEU A 1 96 ? 5.022 -17.666 -0.043 1.00 72.06 96 LEU A C 1
ATOM 735 O O . LEU A 1 96 ? 4.757 -17.430 -1.223 1.00 72.06 96 LEU A O 1
ATOM 739 N N . HIS A 1 97 ? 5.953 -18.530 0.371 1.00 53.91 97 HIS A N 1
ATOM 740 C CA . HIS A 1 97 ? 6.600 -19.574 -0.427 1.00 53.91 97 HIS A CA 1
ATOM 741 C C . HIS A 1 97 ? 5.638 -20.717 -0.760 1.00 53.91 97 HIS A C 1
ATOM 743 O O . HIS A 1 97 ? 4.862 -21.116 0.142 1.00 53.91 97 HIS A O 1
#

Secondary structure (DSSP, 8-state):
-------PPPS---S---TTHHHHHHHHHHHHHHHHHHSPPPTT--S--HHHHHHHHHHHHHHHHHHHHHHHHGGG--HHHHHHHHHHHHHHHHS--

pLDDT: mean 90.8, std 11.22, range [38.88, 98.38]